Protein AF-A0A2J2H709-F1 (afdb_monomer_lite)

Sequence (154 aa):
MENFLMYLARVGGNADIDSIRAELRNCGSLAEPYLTVIDGNEPGDTLSAAVSYYQYVKYVRGELNVNEGYFRGLDLELSNPAETYSAIISNLVRALQVGDYVSASFLADLAFVVRVFMLCLSNVRDYGYCDRLRSSYKTRLLILRSRFSSSRSV

Secondary structure (DSSP, 8-state):
-HHHHHHHH-SS----HHHHHHHHHHTGGGGHHHHHHHTT----SS-HHHHHHHHHHHHHTTS----GGGTTTS-SS-SSHHHHHHHHHHHHHHHHHTT-HHHHHHHHHHHHHHHHHHHHHHSTT-HHHHHHHHHHHHHHHHHHHHGGGGGG--

Foldseek 3Di:
DLLLLCVLLDVDDDRDLVVVLVVLVVVPPLSVLVNCLSVLHHSPPDDPVSNLSSLLSCVSVVVDDADCVLQVPADLQPPPLVVNLVSLVVSLVVCVVVVVVSNNSLSVVLNVLSVVLVVVVVVPPDPPVSVVSSSSSNSSSSSSCVCVVVVPDD

Structure (mmCIF, N/CA/C/O backbone):
data_AF-A0A2J2H709-F1
#
_entry.id   AF-A0A2J2H709-F1
#
loop_
_atom_site.group_PDB
_atom_site.id
_atom_site.type_symbol
_atom_site.label_atom_id
_atom_site.label_alt_id
_atom_site.label_comp_id
_atom_site.label_asym_id
_atom_site.label_entity_id
_atom_site.label_seq_id
_atom_site.pdbx_PDB_ins_code
_atom_site.Cartn_x
_atom_site.Cartn_y
_atom_site.Cartn_z
_atom_site.occupancy
_atom_site.B_iso_or_equiv
_atom_site.auth_seq_id
_atom_site.auth_comp_id
_atom_site.auth_asym_id
_atom_site.auth_atom_id
_atom_site.pdbx_PDB_model_num
ATOM 1 N N . MET A 1 1 ? 4.089 -3.769 -11.011 1.00 86.19 1 MET A N 1
ATOM 2 C CA . MET A 1 1 ? 3.026 -3.500 -10.014 1.00 86.19 1 MET A CA 1
ATOM 3 C C . MET A 1 1 ? 3.049 -2.106 -9.418 1.00 86.19 1 MET A C 1
ATOM 5 O O . MET A 1 1 ? 2.005 -1.475 -9.429 1.00 86.19 1 MET A O 1
ATOM 9 N N . GLU A 1 2 ? 4.181 -1.572 -8.955 1.00 85.94 2 GLU A N 1
ATOM 10 C CA . GLU A 1 2 ? 4.216 -0.183 -8.451 1.00 85.94 2 GLU A CA 1
ATOM 11 C C . GLU A 1 2 ? 3.713 0.843 -9.475 1.00 85.94 2 GLU A C 1
ATOM 13 O O . GLU A 1 2 ? 2.928 1.716 -9.132 1.00 85.94 2 GLU A O 1
ATOM 18 N N . ASN A 1 3 ? 4.064 0.683 -10.757 1.00 85.31 3 ASN A N 1
ATOM 19 C CA . ASN A 1 3 ? 3.517 1.510 -11.839 1.00 85.31 3 ASN A CA 1
ATOM 20 C C . ASN A 1 3 ? 1.985 1.439 -11.945 1.00 85.31 3 ASN A C 1
ATOM 22 O O . ASN A 1 3 ? 1.359 2.440 -12.278 1.00 85.31 3 ASN A O 1
ATOM 26 N N . PHE A 1 4 ? 1.386 0.290 -11.624 1.00 88.44 4 PHE A N 1
ATOM 27 C CA . PHE A 1 4 ? -0.064 0.109 -11.620 1.00 88.44 4 PHE A CA 1
ATOM 28 C C . PHE A 1 4 ? -0.714 0.780 -10.405 1.00 88.44 4 PHE A C 1
ATOM 30 O O . PHE A 1 4 ? -1.670 1.528 -10.573 1.00 88.44 4 PHE A O 1
ATOM 37 N N . LEU A 1 5 ? -0.165 0.619 -9.195 1.00 89.44 5 LEU A N 1
ATOM 38 C CA . LEU A 1 5 ? -0.643 1.393 -8.040 1.00 89.44 5 LEU A CA 1
ATOM 39 C C . LEU A 1 5 ? -0.473 2.896 -8.263 1.00 89.44 5 LEU A C 1
ATOM 41 O O . LEU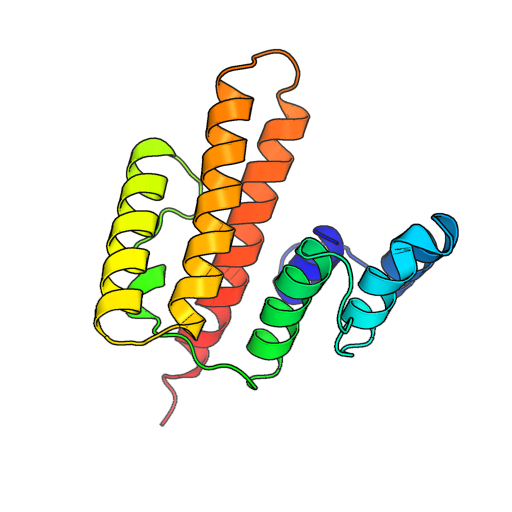 A 1 5 ? -1.352 3.677 -7.919 1.00 89.44 5 LEU A O 1
ATOM 45 N N . MET A 1 6 ? 0.634 3.307 -8.880 1.00 86.44 6 MET A N 1
ATOM 46 C CA . MET A 1 6 ? 0.829 4.687 -9.286 1.00 86.44 6 MET A CA 1
ATOM 47 C C . MET A 1 6 ? -0.256 5.110 -10.269 1.00 86.44 6 MET A C 1
ATOM 49 O O . MET A 1 6 ? -0.839 6.155 -10.046 1.00 86.44 6 MET A O 1
ATOM 53 N N . TYR A 1 7 ? -0.584 4.330 -11.302 1.00 86.50 7 TYR A N 1
ATOM 54 C CA . TYR A 1 7 ? -1.729 4.617 -12.177 1.00 86.50 7 TYR A CA 1
ATOM 55 C C . TYR A 1 7 ? -3.030 4.829 -11.380 1.00 86.50 7 TYR A C 1
ATOM 57 O O . TYR A 1 7 ? -3.715 5.819 -11.609 1.00 86.50 7 TYR A O 1
ATOM 65 N N . LEU A 1 8 ? -3.312 3.986 -10.380 1.00 85.44 8 LEU A N 1
ATOM 66 C CA . LEU A 1 8 ? -4.479 4.152 -9.502 1.00 85.44 8 LEU A CA 1
ATOM 67 C C . LEU A 1 8 ? -4.411 5.414 -8.615 1.00 85.44 8 LEU A C 1
ATOM 69 O O . LEU A 1 8 ? -5.449 5.934 -8.217 1.00 85.44 8 LEU A O 1
ATOM 73 N N . ALA A 1 9 ? -3.209 5.897 -8.285 1.00 82.31 9 ALA A N 1
ATOM 74 C CA . ALA A 1 9 ? -2.972 7.061 -7.422 1.00 82.31 9 ALA A CA 1
ATOM 75 C C . ALA A 1 9 ? -2.818 8.404 -8.175 1.00 82.31 9 ALA A C 1
ATOM 77 O O . ALA A 1 9 ? -2.988 9.468 -7.582 1.00 82.31 9 ALA A O 1
ATOM 78 N N . ARG A 1 10 ? -2.400 8.368 -9.448 1.00 69.31 10 ARG A N 1
ATOM 79 C CA . ARG A 1 10 ? -1.955 9.493 -10.300 1.00 69.31 10 ARG A CA 1
ATOM 80 C C . ARG A 1 10 ? -3.140 10.169 -10.994 1.00 69.31 10 ARG A C 1
ATOM 82 O O . ARG A 1 10 ? -4.017 9.476 -11.482 1.00 69.31 10 ARG A O 1
ATOM 89 N N . VAL A 1 11 ? -3.216 11.488 -11.221 1.00 51.59 11 VAL A N 1
ATOM 90 C CA . VAL A 1 11 ? -2.499 12.747 -10.849 1.00 51.59 11 VAL A CA 1
ATOM 91 C C . VAL A 1 11 ? -0.972 12.910 -11.031 1.00 51.59 11 VAL A C 1
ATOM 93 O O . VAL A 1 11 ? -0.450 13.968 -10.704 1.00 51.59 11 VAL A O 1
ATOM 96 N N . GLY A 1 12 ? -0.194 11.970 -11.578 1.00 48.69 12 GLY A N 1
ATOM 97 C CA . GLY A 1 12 ? 1.273 12.176 -11.584 1.00 48.69 12 GLY A CA 1
ATOM 98 C C . GLY A 1 12 ? 2.149 11.173 -12.316 1.00 48.69 12 GLY A C 1
ATOM 99 O O . GLY A 1 12 ? 3.296 10.958 -11.926 1.00 48.69 12 GLY A O 1
ATOM 100 N N . GLY A 1 13 ? 1.635 10.524 -13.353 1.00 53.88 13 GLY A N 1
ATOM 101 C CA . GLY A 1 13 ? 2.554 9.955 -14.321 1.00 53.88 13 GLY A CA 1
ATOM 102 C C . GLY A 1 13 ? 1.992 8.957 -15.298 1.00 53.88 13 GLY A C 1
ATOM 103 O O . GLY A 1 13 ? 0.848 8.524 -15.238 1.00 53.88 13 GLY A O 1
ATOM 104 N N . ASN A 1 14 ? 2.884 8.620 -16.212 1.00 53.56 14 ASN A N 1
ATOM 105 C CA . ASN A 1 14 ? 2.546 8.234 -17.573 1.00 53.56 14 ASN A CA 1
ATOM 106 C C . ASN A 1 14 ? 2.338 6.724 -17.711 1.00 53.56 14 ASN A C 1
ATOM 108 O O . ASN A 1 14 ? 2.766 6.125 -18.690 1.00 53.56 14 ASN A O 1
ATOM 112 N N . ALA A 1 15 ? 1.781 6.093 -16.680 1.00 64.31 15 ALA A N 1
ATOM 113 C CA . ALA A 1 15 ? 1.588 4.655 -16.673 1.00 64.31 15 ALA A CA 1
ATOM 114 C C . ALA A 1 15 ? 0.372 4.308 -17.538 1.00 64.31 15 ALA A C 1
ATOM 116 O O . ALA A 1 15 ? -0.761 4.457 -17.095 1.00 64.31 15 ALA A O 1
ATOM 117 N N . ASP A 1 16 ? 0.626 3.864 -18.765 1.00 79.62 16 ASP A N 1
ATOM 118 C CA . ASP A 1 16 ? -0.368 3.199 -19.600 1.00 79.62 16 ASP A CA 1
ATOM 119 C C . ASP A 1 16 ? -0.581 1.768 -19.081 1.00 79.62 16 ASP A C 1
ATOM 121 O O . ASP A 1 16 ? 0.366 0.978 -18.987 1.00 79.62 16 ASP A O 1
ATOM 125 N N . ILE A 1 17 ? -1.820 1.448 -18.705 1.00 86.00 17 ILE A N 1
ATOM 126 C CA . ILE A 1 17 ? -2.189 0.131 -18.180 1.00 86.00 17 ILE A CA 1
ATOM 127 C C . ILE A 1 17 ? -1.906 -0.981 -19.198 1.00 86.00 17 ILE A C 1
ATOM 129 O O . ILE A 1 17 ? -1.518 -2.079 -18.796 1.00 86.00 17 ILE A O 1
ATOM 133 N N . ASP A 1 18 ? -2.013 -0.693 -20.500 1.00 88.25 18 ASP A N 1
ATOM 134 C CA . ASP A 1 18 ? -1.736 -1.660 -21.563 1.00 88.25 18 ASP A CA 1
ATOM 135 C C . ASP A 1 18 ? -0.241 -1.951 -21.686 1.00 88.25 18 ASP A C 1
ATOM 137 O O . ASP A 1 18 ? 0.153 -3.114 -21.802 1.00 88.25 18 ASP A O 1
ATOM 141 N N . SER A 1 19 ? 0.602 -0.925 -21.551 1.00 88.19 19 SER A N 1
ATOM 142 C CA . SER A 1 19 ? 2.056 -1.089 -21.460 1.00 88.19 19 SER A CA 1
ATOM 143 C C . SER A 1 19 ? 2.463 -1.939 -20.248 1.00 88.19 19 SER A C 1
ATOM 145 O O . SER A 1 19 ? 3.220 -2.901 -20.388 1.00 88.19 19 SER A O 1
ATOM 147 N N . ILE A 1 20 ? 1.882 -1.684 -19.067 1.00 88.94 20 ILE A N 1
ATOM 148 C CA . ILE A 1 20 ? 2.143 -2.500 -17.865 1.00 88.94 20 ILE A CA 1
ATOM 149 C C . ILE A 1 20 ? 1.702 -3.953 -18.085 1.00 88.94 20 ILE A C 1
ATOM 151 O O . ILE A 1 20 ? 2.410 -4.889 -17.705 1.00 88.94 20 ILE A O 1
ATOM 155 N N . ARG A 1 21 ? 0.532 -4.158 -18.697 1.00 91.00 21 ARG A N 1
ATOM 156 C CA . ARG A 1 21 ? 0.017 -5.492 -19.013 1.00 91.00 21 ARG A CA 1
ATOM 157 C C . ARG A 1 21 ? 0.948 -6.227 -19.983 1.00 91.00 21 ARG A C 1
ATOM 159 O O . ARG A 1 21 ? 1.207 -7.413 -19.789 1.00 91.00 21 ARG A O 1
ATOM 166 N N . ALA A 1 22 ? 1.475 -5.538 -20.995 1.00 91.12 22 ALA A N 1
ATOM 167 C CA . ALA A 1 22 ? 2.436 -6.100 -21.941 1.00 91.12 22 ALA A CA 1
ATOM 168 C C . ALA A 1 22 ? 3.756 -6.496 -21.256 1.00 91.12 22 ALA A C 1
ATOM 170 O O . ALA A 1 22 ? 4.236 -7.609 -21.464 1.00 91.12 22 ALA A O 1
ATOM 171 N N . GLU A 1 23 ? 4.302 -5.637 -20.389 1.00 89.81 23 GLU A N 1
ATOM 172 C CA . GLU A 1 23 ? 5.502 -5.945 -19.599 1.00 89.81 23 GLU A CA 1
ATOM 173 C C . GLU A 1 23 ? 5.316 -7.201 -18.737 1.00 89.81 23 GLU A C 1
ATOM 175 O O . GLU A 1 23 ? 6.178 -8.078 -18.733 1.00 89.81 23 GLU A O 1
ATOM 180 N N . LEU A 1 24 ? 4.178 -7.330 -18.047 1.00 89.88 24 LEU A N 1
ATOM 181 C CA . LEU A 1 24 ? 3.895 -8.501 -17.212 1.00 89.88 24 LEU A CA 1
ATOM 182 C C . LEU A 1 24 ? 3.717 -9.777 -18.038 1.00 89.88 24 LEU A C 1
ATOM 184 O O . LEU A 1 24 ? 4.239 -10.820 -17.654 1.00 89.88 24 LEU A O 1
ATOM 188 N N . ARG A 1 25 ? 3.050 -9.706 -19.196 1.00 91.88 25 ARG A N 1
ATOM 189 C CA . ARG A 1 25 ? 2.929 -10.858 -20.108 1.00 91.88 25 ARG A CA 1
ATOM 190 C C . ARG A 1 25 ? 4.294 -11.357 -20.587 1.00 91.88 25 ARG A C 1
ATOM 192 O O . ARG A 1 25 ? 4.484 -12.566 -20.704 1.00 91.88 25 ARG A O 1
ATOM 199 N N . ASN A 1 26 ? 5.263 -10.460 -20.784 1.00 92.38 26 ASN A N 1
ATOM 200 C CA . ASN A 1 26 ? 6.633 -10.835 -21.152 1.00 92.38 26 ASN A CA 1
ATOM 201 C C . ASN A 1 26 ? 7.372 -11.600 -20.038 1.00 92.38 26 ASN A C 1
ATOM 203 O O . ASN A 1 26 ? 8.322 -12.324 -20.326 1.00 92.38 26 ASN A O 1
ATOM 207 N N . CYS A 1 27 ? 6.939 -11.483 -18.779 1.00 89.56 27 CYS A N 1
ATOM 208 C CA . CYS A 1 27 ? 7.471 -12.268 -17.661 1.00 89.56 27 CYS A CA 1
ATOM 209 C C . CYS A 1 27 ? 6.886 -13.695 -17.577 1.00 89.56 27 CYS A C 1
ATOM 211 O O . CYS A 1 27 ? 7.293 -14.469 -16.708 1.00 89.56 27 CYS A O 1
ATOM 213 N N . GLY A 1 28 ? 5.954 -14.059 -18.466 1.00 88.81 28 GLY A N 1
ATOM 214 C CA . GLY A 1 28 ? 5.341 -15.385 -18.518 1.00 88.81 28 GLY A CA 1
ATOM 215 C C . GLY A 1 28 ? 4.449 -15.694 -17.312 1.00 88.81 28 GLY A C 1
ATOM 216 O O . GLY A 1 28 ? 3.944 -14.801 -16.633 1.00 88.81 28 GLY A O 1
ATOM 217 N N . SER A 1 29 ? 4.268 -16.985 -17.022 1.00 88.06 29 SER A N 1
ATOM 218 C CA . SER A 1 29 ? 3.322 -17.475 -16.004 1.00 88.06 29 SER A CA 1
ATOM 219 C C . SER A 1 29 ? 3.609 -16.993 -14.577 1.00 88.06 29 SER A C 1
ATOM 221 O O . SER A 1 29 ? 2.706 -16.960 -13.746 1.00 88.06 29 SER A O 1
ATOM 223 N N . LEU A 1 30 ? 4.843 -16.574 -14.281 1.00 85.69 30 LEU A N 1
ATOM 224 C CA . LEU A 1 30 ? 5.223 -16.039 -12.969 1.00 85.69 30 LEU A CA 1
ATOM 225 C C . LEU A 1 30 ? 4.523 -14.713 -12.638 1.00 85.69 30 LEU A C 1
ATOM 227 O O . LEU A 1 30 ? 4.378 -14.371 -11.465 1.00 85.69 30 LEU A O 1
ATOM 231 N N . ALA A 1 31 ? 4.103 -13.963 -13.657 1.00 90.94 31 ALA A N 1
ATOM 232 C CA . ALA A 1 31 ? 3.417 -12.689 -13.492 1.00 90.94 31 ALA A CA 1
ATOM 233 C C . ALA A 1 31 ? 1.887 -12.808 -13.517 1.00 90.94 31 ALA A C 1
ATOM 235 O O . ALA A 1 31 ? 1.207 -11.804 -13.306 1.00 90.94 31 ALA A O 1
ATOM 236 N N . GLU A 1 32 ? 1.344 -14.011 -13.719 1.00 91.94 32 GLU A N 1
ATOM 237 C CA . GLU A 1 32 ? -0.100 -14.240 -13.827 1.00 91.94 32 GLU A CA 1
ATOM 238 C C . GLU A 1 32 ? -0.893 -13.675 -12.636 1.00 91.94 32 GLU A C 1
ATOM 240 O O . GLU A 1 32 ? -1.842 -12.929 -12.870 1.00 91.94 32 GLU A O 1
ATOM 245 N N . PRO A 1 33 ? -0.478 -13.865 -11.362 1.00 94.31 33 PRO A N 1
ATOM 246 C CA . PRO A 1 33 ? -1.201 -13.279 -10.231 1.00 94.31 33 PRO A CA 1
ATOM 247 C C . PRO A 1 33 ? -1.318 -11.753 -10.302 1.00 94.31 33 PRO A C 1
ATOM 249 O O . PRO A 1 33 ? -2.292 -11.174 -9.834 1.00 94.31 33 PRO A O 1
ATOM 252 N N . TYR A 1 34 ? -0.328 -11.081 -10.888 1.00 92.69 34 TYR A N 1
ATOM 253 C CA . TYR A 1 34 ? -0.321 -9.631 -11.038 1.00 92.69 34 TYR A CA 1
ATOM 254 C C . TYR A 1 34 ? -1.203 -9.157 -12.195 1.00 92.69 34 TYR A C 1
ATOM 256 O O . TYR A 1 34 ? -1.824 -8.102 -12.079 1.00 92.69 34 TYR A O 1
ATOM 264 N N . LEU A 1 35 ? -1.293 -9.937 -13.278 1.00 93.25 35 LEU A N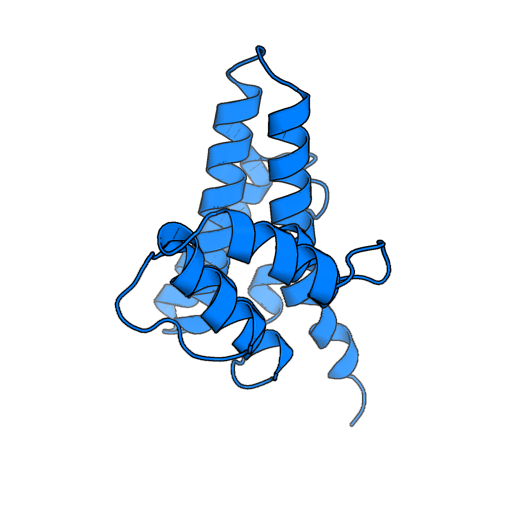 1
ATOM 265 C CA . LEU A 1 35 ? -2.249 -9.698 -14.361 1.00 93.25 35 LEU A CA 1
ATOM 266 C C . LEU A 1 35 ? -3.687 -9.811 -13.843 1.00 93.25 35 LEU A C 1
ATOM 268 O O . LEU A 1 35 ? -4.474 -8.889 -14.053 1.00 93.25 35 LEU A O 1
ATOM 272 N N . THR A 1 36 ? -3.985 -10.850 -13.057 1.00 93.56 36 THR A N 1
ATOM 273 C CA . THR A 1 36 ? -5.287 -11.028 -12.394 1.00 93.56 36 THR A CA 1
ATOM 274 C C . THR A 1 36 ? -5.682 -9.799 -11.570 1.00 93.56 36 THR A C 1
ATOM 276 O O . THR A 1 36 ? -6.812 -9.322 -11.674 1.00 93.56 36 THR A O 1
ATOM 279 N N . VAL A 1 37 ? -4.736 -9.227 -10.815 1.00 93.94 37 VAL A N 1
ATOM 280 C CA . VAL A 1 37 ? -4.959 -7.999 -10.031 1.00 93.94 37 VAL A CA 1
ATOM 281 C C . VAL A 1 37 ? -5.233 -6.781 -10.912 1.00 93.94 37 VAL A C 1
ATOM 283 O O . VAL A 1 37 ? -6.120 -5.993 -10.583 1.00 93.94 37 VAL A O 1
ATOM 286 N N . ILE A 1 38 ? -4.492 -6.604 -12.012 1.00 91.94 38 ILE A N 1
ATOM 287 C CA . ILE A 1 38 ? -4.703 -5.485 -12.951 1.00 91.94 38 ILE A CA 1
ATOM 288 C C . ILE A 1 38 ? -6.102 -5.533 -13.554 1.00 91.94 38 ILE A C 1
ATOM 290 O O . ILE A 1 38 ? -6.759 -4.500 -13.666 1.00 91.94 38 ILE A O 1
ATOM 294 N N . ASP A 1 39 ? -6.571 -6.731 -13.885 1.00 90.81 39 ASP A N 1
ATOM 295 C CA . ASP A 1 39 ? -7.908 -6.943 -14.433 1.00 90.81 39 ASP A CA 1
ATOM 296 C C . ASP A 1 39 ? -9.007 -6.881 -13.348 1.00 90.81 39 ASP A C 1
ATOM 298 O O . ASP A 1 39 ? -10.187 -7.079 -13.631 1.00 90.81 39 ASP A O 1
ATOM 302 N N . GLY A 1 40 ? -8.639 -6.555 -12.102 1.00 89.12 40 GLY A N 1
ATOM 303 C CA . GLY A 1 40 ? -9.564 -6.326 -10.997 1.00 89.12 40 GLY A CA 1
ATOM 304 C C . GLY A 1 40 ? -10.119 -7.601 -10.368 1.00 89.12 40 GLY A C 1
ATOM 305 O O . GLY A 1 40 ? -11.130 -7.528 -9.668 1.00 89.12 40 GLY A O 1
ATOM 306 N N . ASN A 1 41 ? -9.477 -8.742 -10.605 1.00 93.44 41 ASN A N 1
ATOM 307 C CA . ASN A 1 41 ? -9.896 -10.041 -10.099 1.00 93.44 41 ASN A CA 1
ATOM 308 C C . ASN A 1 41 ? -9.061 -10.459 -8.885 1.00 93.44 41 ASN A C 1
ATOM 310 O O . ASN A 1 41 ? -7.901 -10.066 -8.729 1.00 93.44 41 ASN A O 1
ATOM 314 N N . GLU A 1 42 ? -9.659 -11.278 -8.021 1.00 89.56 42 GLU A N 1
ATOM 315 C CA . GLU A 1 42 ? -8.965 -11.831 -6.864 1.00 89.56 42 GLU A CA 1
ATOM 316 C C . GLU A 1 42 ? -7.886 -12.812 -7.325 1.00 89.56 42 GLU A C 1
ATOM 318 O O . GLU A 1 42 ? -8.191 -13.754 -8.058 1.00 89.56 42 GLU A O 1
ATOM 323 N N . PRO A 1 43 ? -6.624 -12.632 -6.898 1.00 91.06 43 PRO A N 1
ATOM 324 C CA . PRO A 1 43 ? -5.546 -13.500 -7.338 1.00 91.06 43 PRO A CA 1
ATOM 325 C C . PRO A 1 43 ? -5.574 -14.874 -6.646 1.00 91.06 43 PRO A C 1
ATOM 327 O O . PRO A 1 43 ? -4.672 -15.663 -6.891 1.00 91.06 43 PRO A O 1
ATOM 330 N N . GLY A 1 44 ? -6.565 -15.172 -5.794 1.00 88.06 44 GLY A N 1
ATOM 331 C CA . GLY A 1 44 ? -6.709 -16.442 -5.073 1.00 88.06 44 GLY A CA 1
ATOM 332 C C . GLY A 1 44 ? -5.549 -16.743 -4.117 1.00 88.06 44 GLY A C 1
ATOM 333 O O . GLY A 1 44 ? -4.867 -15.832 -3.641 1.00 88.06 44 GLY A O 1
ATOM 334 N N . ASP A 1 45 ? -5.294 -18.032 -3.879 1.00 82.25 45 ASP A N 1
ATOM 335 C CA . ASP A 1 45 ? -4.191 -18.534 -3.045 1.00 82.25 45 ASP A CA 1
ATOM 336 C C . ASP A 1 45 ? -2.838 -18.455 -3.782 1.00 82.25 45 ASP A C 1
ATOM 338 O O . ASP A 1 45 ? -2.198 -19.464 -4.084 1.00 82.25 45 ASP A O 1
ATOM 342 N N . THR A 1 46 ? -2.407 -17.243 -4.135 1.00 86.50 46 THR A N 1
ATOM 343 C CA . THR A 1 46 ? -1.161 -16.999 -4.882 1.00 86.50 46 THR A CA 1
ATOM 344 C C . THR A 1 46 ? -0.162 -16.164 -4.072 1.00 86.50 46 THR A C 1
ATOM 346 O O . THR A 1 46 ? -0.083 -16.265 -2.848 1.00 86.50 46 THR A O 1
ATOM 349 N N . LEU A 1 47 ? 0.682 -15.369 -4.741 1.00 81.94 47 LEU A N 1
ATOM 350 C CA . LEU A 1 47 ? 1.732 -14.583 -4.103 1.00 81.94 47 LEU A CA 1
ATOM 351 C C . LEU A 1 47 ? 1.130 -13.560 -3.132 1.00 81.94 47 LEU A C 1
ATOM 353 O O . LEU A 1 47 ? 0.325 -12.716 -3.525 1.00 81.94 47 LEU A O 1
ATOM 357 N N . SER A 1 48 ? 1.609 -13.552 -1.886 1.00 83.62 48 SER A N 1
ATOM 358 C CA . SER A 1 48 ? 1.171 -12.606 -0.846 1.00 83.62 48 SER A CA 1
ATOM 359 C C . SER A 1 48 ? 1.297 -11.138 -1.271 1.00 83.62 48 SER A C 1
ATOM 361 O O . SER A 1 48 ? 0.452 -10.312 -0.931 1.00 83.62 48 SER A O 1
ATOM 363 N N . ALA A 1 49 ? 2.309 -10.809 -2.079 1.00 84.62 49 ALA A N 1
ATOM 364 C CA . ALA A 1 49 ? 2.460 -9.481 -2.664 1.00 84.62 49 ALA A CA 1
ATOM 365 C C . ALA A 1 49 ? 1.318 -9.133 -3.639 1.00 84.62 49 ALA A C 1
ATOM 367 O O . ALA A 1 49 ? 0.821 -8.012 -3.605 1.00 84.62 49 ALA A O 1
ATOM 368 N N . ALA A 1 50 ? 0.867 -10.077 -4.476 1.00 88.75 50 ALA A N 1
ATOM 369 C CA . ALA A 1 50 ? -0.281 -9.877 -5.366 1.00 88.75 50 ALA A CA 1
ATOM 370 C C . ALA A 1 50 ? -1.566 -9.647 -4.561 1.00 88.75 50 ALA A C 1
ATOM 372 O O . ALA A 1 50 ? -2.321 -8.726 -4.865 1.00 88.75 50 ALA A O 1
ATOM 373 N N . VAL A 1 51 ? -1.757 -10.402 -3.476 1.00 90.50 51 VAL A N 1
ATOM 374 C CA . VAL A 1 51 ? -2.872 -10.193 -2.542 1.00 90.50 51 VAL A CA 1
ATOM 375 C C . VAL A 1 51 ? -2.825 -8.791 -1.927 1.00 90.50 51 VAL A C 1
ATOM 377 O O . VAL A 1 51 ? -3.853 -8.119 -1.901 1.00 90.50 51 VAL A O 1
ATOM 380 N N . SER A 1 52 ? -1.651 -8.307 -1.496 1.00 90.62 52 SER A N 1
ATOM 381 C CA . SER A 1 52 ? -1.497 -6.927 -1.001 1.00 90.62 52 SER A CA 1
ATOM 382 C C . SER A 1 52 ? -1.935 -5.898 -2.053 1.00 90.62 52 SER A C 1
ATOM 384 O O . SER A 1 52 ? -2.795 -5.061 -1.774 1.00 90.62 52 SER A O 1
ATOM 386 N N . TYR A 1 53 ? -1.449 -6.007 -3.298 1.00 92.94 53 TYR A N 1
ATOM 387 C CA . TYR A 1 53 ? -1.877 -5.121 -4.391 1.00 92.94 53 TYR A CA 1
ATOM 388 C C . TYR A 1 53 ? -3.390 -5.182 -4.641 1.00 92.94 53 TYR A C 1
ATOM 390 O O . TYR A 1 53 ? -4.015 -4.142 -4.853 1.00 92.94 53 TYR A O 1
ATOM 398 N N . TYR A 1 54 ? -3.989 -6.372 -4.572 1.00 94.62 54 TYR A N 1
ATOM 399 C CA . TYR A 1 54 ? -5.429 -6.545 -4.734 1.00 94.62 54 TYR A CA 1
ATOM 400 C C . TYR A 1 54 ? -6.238 -5.792 -3.670 1.00 94.62 54 TYR A C 1
ATOM 402 O O . TYR A 1 54 ? -7.262 -5.195 -3.998 1.00 94.62 54 TYR A O 1
ATOM 410 N N . GLN A 1 55 ? -5.765 -5.724 -2.418 1.00 94.00 55 GLN A N 1
ATOM 411 C CA . GLN A 1 55 ? -6.441 -4.937 -1.376 1.00 94.00 55 GLN A CA 1
ATOM 412 C C . GLN A 1 55 ? -6.528 -3.451 -1.751 1.00 94.00 55 GLN A C 1
ATOM 414 O O . GLN A 1 55 ? -7.575 -2.830 -1.565 1.00 94.00 55 GLN A O 1
ATOM 419 N N . TYR A 1 56 ? -5.476 -2.880 -2.347 1.00 94.06 56 TYR A N 1
ATOM 420 C CA . TYR A 1 56 ? -5.516 -1.501 -2.847 1.00 94.06 56 TYR A CA 1
ATOM 421 C C . TYR A 1 56 ? -6.527 -1.329 -3.992 1.00 94.06 56 TYR A C 1
ATOM 423 O O . TYR A 1 56 ? -7.237 -0.324 -4.020 1.00 94.06 56 TYR A O 1
ATOM 431 N N . VAL A 1 57 ? -6.663 -2.314 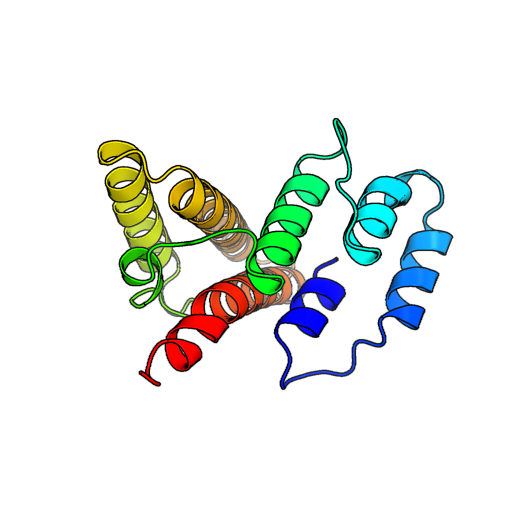-4.888 1.00 93.44 57 VAL A N 1
ATOM 432 C CA . VAL A 1 57 ? -7.698 -2.302 -5.941 1.00 93.44 57 VAL A CA 1
ATOM 433 C C . VAL A 1 57 ? -9.102 -2.311 -5.333 1.00 93.44 57 VAL A C 1
ATOM 435 O O . VAL A 1 57 ? -9.930 -1.470 -5.689 1.00 93.44 57 VAL A O 1
ATOM 438 N N . LYS A 1 58 ? -9.365 -3.207 -4.372 1.00 93.69 58 LYS A N 1
ATOM 439 C CA . LYS A 1 58 ? -10.651 -3.270 -3.658 1.00 93.69 58 LYS A CA 1
ATOM 440 C C . LYS A 1 58 ? -10.972 -1.965 -2.930 1.00 93.69 58 LYS A C 1
ATOM 442 O O . LYS A 1 58 ? -12.111 -1.501 -2.955 1.00 93.69 58 LYS A O 1
ATOM 447 N N . TYR A 1 59 ? -9.969 -1.346 -2.310 1.00 92.94 59 TYR A N 1
ATOM 448 C CA . TYR A 1 59 ? -10.125 -0.054 -1.650 1.00 92.94 59 TYR A CA 1
ATOM 449 C C . TYR A 1 59 ? -10.508 1.066 -2.630 1.00 92.94 59 TYR A C 1
ATOM 451 O O . TYR A 1 59 ? -11.465 1.801 -2.375 1.00 92.94 59 TYR A O 1
ATOM 459 N N . VAL A 1 60 ? -9.821 1.168 -3.774 1.00 90.31 60 VAL A N 1
ATOM 460 C CA . VAL A 1 60 ? -10.123 2.165 -4.821 1.00 90.31 60 VAL A CA 1
ATOM 461 C C . VAL A 1 60 ? -11.531 1.970 -5.396 1.00 90.31 60 VAL A C 1
ATOM 463 O O . VAL A 1 60 ? -12.240 2.947 -5.621 1.00 90.31 60 VAL A O 1
ATOM 466 N N . ARG A 1 61 ? -11.975 0.717 -5.553 1.00 89.88 61 ARG A N 1
ATOM 467 C CA . ARG A 1 61 ? -13.341 0.358 -5.981 1.00 89.88 61 ARG A CA 1
ATOM 468 C C . ARG A 1 61 ? -14.415 0.597 -4.914 1.00 89.88 61 ARG A C 1
ATOM 470 O O . ARG A 1 61 ? -15.601 0.513 -5.210 1.00 89.88 61 ARG A O 1
ATOM 477 N N . GLY A 1 62 ? -14.017 0.905 -3.681 1.00 89.75 62 GLY A N 1
ATOM 478 C CA . GLY A 1 62 ? -14.918 1.156 -2.560 1.00 89.75 62 GLY A CA 1
ATOM 479 C C . GLY A 1 62 ? -15.536 -0.076 -1.919 1.00 89.75 62 GLY A C 1
ATOM 480 O O . GLY A 1 62 ? -16.531 0.041 -1.214 1.00 89.75 62 GLY A O 1
ATOM 481 N N . GLU A 1 63 ? -14.912 -1.232 -2.108 1.00 92.94 63 GLU A N 1
ATOM 482 C CA . GLU A 1 63 ? -15.308 -2.498 -1.484 1.00 92.94 63 GLU A CA 1
ATOM 483 C C . GLU A 1 63 ? -14.730 -2.665 -0.073 1.00 92.94 63 GLU A C 1
ATOM 485 O O . GLU A 1 63 ? -15.117 -3.574 0.658 1.00 92.94 63 GLU A O 1
ATOM 490 N N . LEU A 1 64 ? -13.781 -1.805 0.306 1.00 92.81 64 LEU A N 1
ATOM 491 C CA . LEU A 1 64 ? -13.162 -1.776 1.626 1.00 92.81 64 LEU A CA 1
ATOM 492 C C . LEU A 1 64 ? -13.309 -0.388 2.241 1.00 92.81 64 LEU A C 1
ATOM 494 O O . LEU A 1 64 ? -13.096 0.627 1.575 1.00 92.81 64 LEU A O 1
ATOM 498 N N . ASN A 1 65 ? -13.602 -0.370 3.538 1.00 90.56 65 ASN A N 1
ATOM 499 C CA . ASN A 1 65 ? -13.597 0.833 4.356 1.00 90.56 65 ASN A CA 1
ATOM 500 C C . ASN A 1 65 ? -12.368 0.809 5.262 1.00 90.56 65 ASN A C 1
ATOM 502 O O . ASN A 1 65 ? -12.071 -0.214 5.874 1.00 90.56 65 ASN A O 1
ATOM 506 N N . VAL A 1 66 ? -11.671 1.938 5.349 1.00 92.62 66 VAL A N 1
ATOM 507 C CA . VAL A 1 66 ? -10.531 2.126 6.253 1.00 92.62 66 VAL A CA 1
ATOM 508 C C . VAL A 1 66 ? -10.807 3.323 7.147 1.00 92.62 66 VAL A C 1
ATOM 510 O O . VAL A 1 66 ? -11.424 4.300 6.718 1.00 92.62 66 VAL A O 1
ATOM 513 N N . ASN A 1 67 ? -10.328 3.276 8.383 1.00 94.12 67 ASN A N 1
ATOM 514 C CA . ASN A 1 67 ? -10.419 4.407 9.288 1.00 94.12 67 ASN A CA 1
ATOM 515 C C . ASN A 1 67 ? -9.311 5.416 8.968 1.00 94.12 67 ASN A C 1
ATOM 517 O O . ASN A 1 67 ? -8.124 5.196 9.225 1.00 94.12 67 ASN A O 1
ATOM 521 N N . GLU A 1 68 ? -9.718 6.563 8.430 1.00 91.25 68 GLU A N 1
ATOM 522 C CA . GLU A 1 68 ? -8.813 7.623 7.986 1.00 91.25 68 GLU A CA 1
ATOM 523 C C . GLU A 1 68 ? -7.883 8.141 9.090 1.00 91.25 68 GLU A C 1
ATOM 525 O O . GLU A 1 68 ? -6.761 8.587 8.818 1.00 91.25 68 GLU A O 1
ATOM 530 N N . GLY A 1 69 ? -8.340 8.080 10.346 1.00 94.12 69 GLY A N 1
ATOM 531 C CA . GLY A 1 69 ? -7.611 8.572 11.511 1.00 94.12 69 GLY A CA 1
ATOM 532 C C . GLY A 1 69 ? -6.251 7.900 11.694 1.00 94.12 69 GLY A C 1
ATOM 533 O O . GLY A 1 69 ? -5.326 8.536 12.198 1.00 94.12 69 GLY A O 1
ATOM 534 N N . TYR A 1 70 ? -6.090 6.659 11.227 1.00 96.50 70 TYR A N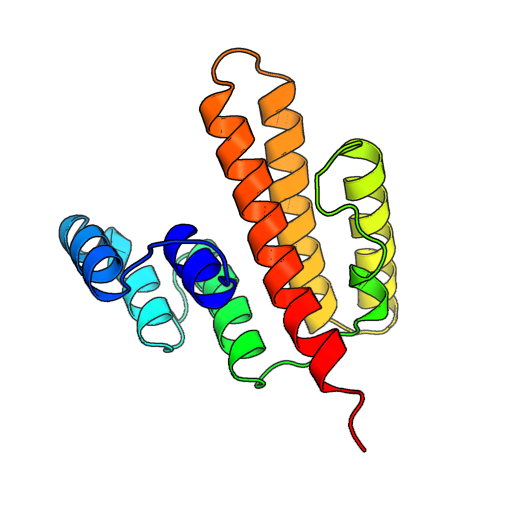 1
ATOM 535 C CA . TYR A 1 70 ? -4.820 5.936 11.299 1.00 96.50 70 TYR A CA 1
ATOM 536 C C . TYR A 1 70 ? -3.792 6.378 10.253 1.00 96.50 70 TYR A C 1
ATOM 538 O O . TYR A 1 70 ? -2.593 6.178 10.442 1.00 96.50 70 TYR A O 1
ATOM 546 N N . PHE A 1 71 ? -4.230 6.993 9.155 1.00 96.00 71 PHE A N 1
ATOM 547 C CA . PHE A 1 71 ? -3.353 7.312 8.026 1.00 96.00 71 PHE A CA 1
ATOM 548 C C . PHE A 1 71 ? -3.107 8.809 7.875 1.00 96.00 71 PHE A C 1
ATOM 550 O O . PHE A 1 71 ? -2.088 9.193 7.307 1.00 96.00 71 PHE A O 1
ATOM 557 N N . ARG A 1 72 ? -4.008 9.671 8.368 1.00 91.19 72 ARG A N 1
ATOM 558 C CA . ARG A 1 72 ? -3.977 11.129 8.146 1.00 91.19 72 ARG A CA 1
ATOM 559 C C . ARG A 1 72 ? -2.691 11.814 8.626 1.00 91.19 72 ARG A C 1
ATOM 561 O O . ARG A 1 72 ? -2.243 12.749 7.976 1.00 91.19 72 ARG A O 1
ATOM 568 N N . GLY A 1 73 ? -2.097 11.345 9.723 1.00 90.38 73 GLY A N 1
ATOM 569 C CA . GLY A 1 73 ? -0.906 11.955 10.335 1.00 90.38 73 GLY A CA 1
ATOM 570 C C . GLY A 1 73 ? 0.447 11.403 9.872 1.00 90.38 73 GLY A C 1
ATOM 571 O O . GLY A 1 73 ? 1.473 11.896 10.319 1.00 90.38 73 GLY A O 1
ATOM 572 N N . LEU A 1 74 ? 0.474 10.377 9.016 1.00 96.50 74 LEU A N 1
ATOM 573 C CA . LEU A 1 74 ? 1.730 9.758 8.573 1.00 96.50 74 LEU A CA 1
ATOM 574 C C . LEU A 1 74 ? 2.539 10.695 7.652 1.00 96.50 74 LEU A C 1
ATOM 576 O O . LEU A 1 74 ? 1.972 11.377 6.798 1.00 96.50 74 LEU A O 1
ATOM 580 N N . ASP A 1 75 ? 3.860 10.741 7.789 1.00 95.12 75 ASP A N 1
ATOM 581 C CA . ASP A 1 75 ? 4.684 11.554 6.887 1.00 95.12 75 ASP A CA 1
ATOM 582 C C . ASP A 1 75 ? 4.663 10.947 5.480 1.00 95.12 75 ASP A C 1
ATOM 584 O O . ASP A 1 75 ? 4.923 9.758 5.317 1.00 95.12 75 ASP A O 1
ATOM 588 N N . LEU A 1 76 ? 4.338 11.751 4.468 1.00 92.44 76 LEU A N 1
ATOM 589 C CA . LEU A 1 76 ? 4.271 11.314 3.076 1.00 92.44 76 LEU A CA 1
ATOM 590 C C . LEU A 1 76 ? 5.658 11.161 2.440 1.00 92.44 76 LEU A C 1
ATOM 592 O O . LEU A 1 76 ? 5.844 10.296 1.585 1.00 92.44 76 LEU A O 1
ATOM 596 N N . GLU A 1 77 ? 6.616 11.992 2.850 1.00 92.19 77 GLU A N 1
ATOM 597 C CA . GLU A 1 77 ? 7.934 12.079 2.210 1.00 92.19 77 GLU A CA 1
ATOM 598 C C . GLU A 1 77 ? 8.984 11.178 2.876 1.00 92.19 77 GLU A C 1
ATOM 600 O O . GLU A 1 77 ? 10.086 11.018 2.347 1.00 92.19 77 GLU A O 1
ATOM 605 N N . LEU A 1 78 ? 8.639 10.545 4.005 1.00 92.50 78 LEU A N 1
ATOM 606 C CA . LEU A 1 78 ? 9.569 9.769 4.832 1.00 92.50 78 LEU A CA 1
ATOM 607 C C . LEU A 1 78 ? 10.816 10.584 5.219 1.00 92.50 78 LEU A C 1
ATOM 609 O O . LEU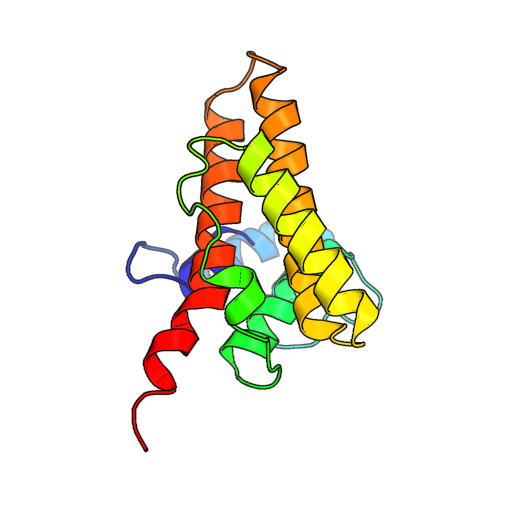 A 1 78 ? 11.942 10.089 5.145 1.00 92.50 78 LEU A O 1
ATOM 613 N N . SER A 1 79 ? 10.609 11.830 5.642 1.00 91.50 79 SER A N 1
ATOM 614 C CA . SER A 1 79 ? 11.640 12.743 6.148 1.00 91.50 79 SER A CA 1
ATOM 615 C C . SER A 1 79 ? 12.313 12.165 7.393 1.00 91.50 79 SER A C 1
ATOM 617 O O . SER A 1 79 ? 13.533 12.228 7.524 1.00 91.50 79 SER A O 1
ATOM 619 N N . ASN A 1 80 ? 11.522 11.534 8.273 1.00 94.56 80 ASN A N 1
ATOM 620 C CA . ASN A 1 80 ? 12.009 10.712 9.380 1.00 94.56 80 ASN A CA 1
ATOM 621 C C . ASN A 1 80 ? 11.380 9.301 9.331 1.00 94.56 80 ASN A C 1
ATOM 623 O O . ASN A 1 80 ? 10.281 9.077 9.855 1.00 94.56 80 ASN A O 1
ATOM 627 N N . PRO A 1 81 ? 12.056 8.321 8.700 1.00 94.38 81 PRO A N 1
ATOM 628 C CA . PRO A 1 81 ? 11.512 6.973 8.523 1.00 94.38 81 PRO A CA 1
ATOM 629 C C . PRO A 1 81 ? 11.294 6.216 9.835 1.00 94.38 81 PRO A C 1
ATOM 631 O O . PRO A 1 81 ? 10.355 5.430 9.933 1.00 94.38 81 PRO A O 1
ATOM 634 N N . ALA A 1 82 ? 12.132 6.456 10.849 1.00 95.50 82 ALA A N 1
ATOM 635 C CA . ALA A 1 82 ? 12.034 5.777 12.140 1.00 95.50 82 ALA A CA 1
ATOM 636 C C . ALA A 1 82 ? 10.803 6.243 12.937 1.00 95.50 82 ALA A C 1
ATOM 638 O O . ALA A 1 82 ? 10.064 5.421 13.487 1.00 95.50 82 ALA A O 1
ATOM 639 N N . GLU A 1 83 ? 10.544 7.553 12.953 1.00 97.38 83 GLU A N 1
ATOM 640 C CA . GLU A 1 83 ? 9.326 8.119 13.547 1.00 97.38 83 GLU A CA 1
ATOM 641 C C . GLU A 1 83 ? 8.079 7.679 12.782 1.00 97.38 83 GLU A C 1
ATOM 643 O O . GLU A 1 83 ? 7.103 7.241 13.391 1.00 97.38 83 GLU A O 1
ATOM 648 N N . THR A 1 84 ? 8.134 7.706 11.447 1.00 98.00 84 THR A N 1
ATOM 649 C CA . THR A 1 84 ? 7.018 7.257 10.605 1.00 98.00 84 THR A CA 1
ATOM 650 C C . THR A 1 84 ? 6.688 5.788 10.853 1.00 98.00 84 THR A C 1
ATOM 652 O O . THR A 1 84 ? 5.525 5.446 11.056 1.00 98.00 84 THR A O 1
ATOM 655 N N . TYR A 1 85 ? 7.700 4.918 10.913 1.00 98.06 85 TYR A N 1
ATOM 656 C CA . TYR A 1 85 ? 7.519 3.507 11.253 1.00 98.06 85 TYR A CA 1
ATOM 657 C C . TYR A 1 85 ? 6.857 3.342 12.626 1.00 98.06 85 TYR A C 1
ATOM 659 O O . TYR A 1 85 ? 5.872 2.621 12.760 1.00 98.06 85 TYR A O 1
ATOM 667 N N . SER A 1 86 ? 7.344 4.061 13.640 1.00 98.19 86 SER A N 1
ATOM 668 C CA . SER A 1 86 ? 6.798 4.004 15.003 1.00 98.19 86 SER A CA 1
ATOM 669 C C . SER A 1 86 ? 5.336 4.465 15.068 1.00 98.19 86 SER A C 1
ATOM 671 O O . SER A 1 86 ? 4.520 3.849 15.760 1.00 98.19 86 SER A O 1
ATOM 673 N N . ALA A 1 87 ? 4.974 5.502 14.307 1.00 98.31 87 ALA A N 1
ATOM 674 C CA . ALA A 1 87 ? 3.597 5.969 14.175 1.00 98.31 87 ALA A CA 1
ATOM 675 C C . ALA A 1 87 ? 2.697 4.927 13.488 1.00 98.31 87 ALA A C 1
ATOM 677 O O . ALA A 1 87 ? 1.594 4.660 13.970 1.00 98.31 87 ALA A O 1
ATOM 678 N N . ILE A 1 88 ? 3.178 4.287 12.413 1.00 98.56 88 ILE A N 1
ATOM 679 C CA . ILE A 1 88 ? 2.450 3.209 11.724 1.00 98.56 88 ILE A CA 1
ATOM 680 C C . ILE A 1 88 ? 2.195 2.041 12.679 1.00 98.56 88 ILE A C 1
ATOM 682 O O . ILE A 1 88 ? 1.058 1.590 12.781 1.00 98.56 88 ILE A O 1
ATOM 686 N N . ILE A 1 89 ? 3.212 1.583 13.415 1.00 98.56 89 ILE A N 1
ATOM 687 C CA . ILE A 1 89 ? 3.067 0.482 14.379 1.00 98.56 89 ILE A CA 1
ATOM 688 C C . ILE A 1 89 ? 2.093 0.853 15.501 1.00 98.56 89 ILE A C 1
ATOM 690 O O . ILE A 1 89 ? 1.238 0.048 15.865 1.00 98.56 89 ILE A O 1
ATOM 694 N N . SER A 1 90 ? 2.160 2.083 16.012 1.00 98.50 90 SER A N 1
ATOM 695 C CA . SER A 1 90 ? 1.224 2.559 17.038 1.00 98.50 90 SER A CA 1
ATOM 696 C C . SER A 1 90 ? -0.223 2.539 16.536 1.00 98.50 90 SER A C 1
ATOM 698 O O . SER A 1 90 ? -1.123 2.070 17.233 1.00 98.50 90 SER A O 1
ATOM 700 N N . ASN A 1 91 ? -0.459 2.995 15.304 1.00 98.56 91 ASN A N 1
ATOM 701 C CA . ASN A 1 91 ? -1.784 2.948 14.689 1.00 98.56 91 ASN A CA 1
ATOM 702 C C . ASN A 1 91 ? -2.225 1.517 14.356 1.00 98.56 91 ASN A C 1
ATOM 704 O O . ASN A 1 91 ? -3.399 1.203 14.533 1.00 98.56 91 ASN A O 1
ATOM 708 N N . LEU A 1 92 ? -1.302 0.640 13.950 1.00 98.62 92 LEU A N 1
ATOM 709 C CA . LEU A 1 92 ? -1.567 -0.779 13.703 1.00 98.62 92 LEU A CA 1
ATOM 710 C C . LEU A 1 92 ? -2.066 -1.466 14.977 1.00 98.62 92 LEU A C 1
ATOM 712 O O . LEU A 1 92 ? -3.104 -2.118 14.954 1.00 98.62 92 LEU A O 1
ATOM 716 N N . VAL A 1 93 ? -1.371 -1.271 16.102 1.00 98.50 93 VAL A N 1
ATOM 717 C CA . VAL A 1 93 ? -1.783 -1.820 17.403 1.00 98.50 93 VAL A CA 1
ATOM 718 C C . VAL A 1 93 ? -3.166 -1.302 17.797 1.00 98.50 93 VAL A C 1
ATOM 720 O O . VAL A 1 93 ? -4.020 -2.093 18.191 1.00 98.50 93 VAL A O 1
ATOM 723 N N . ARG A 1 94 ? -3.424 0.002 17.634 1.00 98.31 94 ARG A N 1
ATOM 724 C CA . ARG A 1 94 ? -4.743 0.591 17.914 1.00 98.31 94 ARG A CA 1
ATOM 725 C C . ARG A 1 94 ? -5.851 -0.001 17.043 1.00 98.31 94 ARG A C 1
ATOM 727 O O . ARG A 1 94 ? -6.938 -0.233 17.559 1.00 98.31 94 ARG A O 1
ATOM 734 N N . ALA A 1 95 ? -5.597 -0.230 15.755 1.00 98.31 95 ALA A N 1
ATOM 735 C CA . ALA A 1 95 ? -6.555 -0.854 14.842 1.00 98.31 95 ALA A CA 1
ATOM 736 C C . ALA A 1 95 ? -6.855 -2.304 15.258 1.00 98.31 95 ALA A C 1
ATOM 738 O O . ALA A 1 95 ? -8.016 -2.686 15.386 1.00 98.31 95 ALA A O 1
ATOM 739 N N . LEU A 1 96 ? -5.815 -3.083 15.574 1.00 98.19 96 LEU A N 1
ATOM 740 C CA . LEU A 1 96 ? -5.954 -4.466 16.039 1.00 98.19 96 LEU A CA 1
ATOM 741 C C . LEU A 1 96 ? -6.736 -4.570 17.357 1.00 98.19 96 LEU A C 1
ATOM 743 O O . LEU A 1 96 ? -7.575 -5.456 17.494 1.00 98.19 96 LEU A O 1
ATOM 747 N N . GLN A 1 97 ? -6.504 -3.659 18.307 1.00 98.25 97 GLN A N 1
ATOM 748 C CA . GLN A 1 97 ? -7.201 -3.636 19.601 1.00 98.25 97 GLN A CA 1
ATOM 749 C C . GLN A 1 97 ? -8.717 -3.447 19.475 1.00 98.25 97 GLN A C 1
ATOM 751 O O . GLN A 1 97 ? -9.460 -3.950 20.313 1.00 98.25 97 GLN A O 1
ATOM 756 N N . VAL A 1 98 ? -9.173 -2.732 18.444 1.00 97.88 98 VAL A N 1
ATOM 757 C CA . VAL A 1 98 ? -10.604 -2.486 18.195 1.00 97.88 98 VAL A CA 1
ATOM 758 C C . VAL A 1 98 ? -11.187 -3.393 17.107 1.00 97.88 98 VAL A C 1
ATOM 760 O O . VAL A 1 98 ? -12.333 -3.206 16.712 1.00 97.88 98 VAL A O 1
ATOM 763 N N . GLY A 1 99 ? -10.416 -4.369 16.615 1.00 97.50 99 GLY A N 1
ATOM 764 C CA . GLY A 1 99 ? -10.854 -5.303 15.575 1.00 97.50 99 GLY A CA 1
ATOM 765 C C . GLY A 1 99 ? -10.946 -4.706 14.165 1.00 97.50 99 GLY A C 1
ATOM 766 O O . GLY A 1 99 ? -11.569 -5.308 13.293 1.00 97.50 99 GLY A O 1
ATOM 767 N N . ASP A 1 100 ? -10.330 -3.549 13.903 1.00 97.69 100 ASP A N 1
ATOM 768 C CA . ASP A 1 100 ? -10.255 -2.963 12.559 1.00 97.69 100 ASP A CA 1
ATOM 769 C C . ASP A 1 100 ? -9.138 -3.635 11.740 1.00 97.69 100 ASP A C 1
ATOM 771 O O . ASP A 1 100 ? -8.053 -3.088 11.515 1.00 97.69 100 ASP A O 1
ATOM 775 N N . TYR A 1 101 ? -9.401 -4.873 11.317 1.00 96.31 101 TYR A N 1
ATOM 776 C CA . TYR A 1 101 ? -8.435 -5.697 10.589 1.00 96.31 101 TYR A CA 1
ATOM 777 C C . TYR A 1 101 ? -8.139 -5.184 9.176 1.00 96.31 101 TYR A C 1
ATOM 779 O O . TYR A 1 101 ? -7.044 -5.415 8.667 1.00 96.31 101 TYR A O 1
ATOM 787 N N . VAL A 1 102 ? -9.079 -4.460 8.559 1.00 95.62 102 VAL A N 1
ATOM 788 C CA . VAL A 1 102 ? -8.896 -3.881 7.221 1.00 95.62 102 VAL A CA 1
ATOM 789 C C . VAL A 1 102 ? -7.896 -2.730 7.284 1.00 95.62 102 VAL A C 1
ATOM 791 O O . VAL A 1 102 ? -6.920 -2.716 6.536 1.00 95.62 102 VAL A O 1
ATOM 794 N N . SER A 1 103 ? -8.063 -1.783 8.214 1.00 97.00 103 SER A N 1
ATOM 795 C CA . SER A 1 103 ? -7.056 -0.732 8.402 1.00 97.00 103 SER A CA 1
ATOM 796 C C . SER A 1 103 ? -5.718 -1.321 8.855 1.00 97.00 103 SER A C 1
ATOM 798 O O . SER A 1 103 ? -4.664 -0.889 8.382 1.00 97.00 103 SER A O 1
ATOM 800 N N . ALA A 1 104 ? -5.744 -2.336 9.727 1.00 97.81 104 ALA A N 1
ATOM 801 C CA . ALA A 1 104 ? -4.542 -3.022 10.187 1.00 97.81 104 ALA A CA 1
ATOM 802 C C . ALA A 1 104 ? -3.746 -3.666 9.037 1.00 97.81 104 ALA A C 1
ATOM 804 O O . ALA A 1 104 ? -2.523 -3.537 9.012 1.00 97.81 104 ALA A O 1
ATOM 805 N N . SER A 1 105 ? -4.395 -4.299 8.052 1.00 96.25 105 SER A N 1
ATOM 806 C CA . SER A 1 105 ? -3.675 -4.907 6.924 1.00 96.25 105 SER A CA 1
ATOM 807 C C . SER A 1 105 ? -2.934 -3.871 6.077 1.00 96.25 105 SER A C 1
ATOM 809 O O . SER A 1 105 ? -1.781 -4.092 5.711 1.00 96.25 105 SER A O 1
ATOM 811 N N . PHE A 1 106 ? -3.543 -2.707 5.826 1.00 97.19 106 PHE A N 1
ATOM 812 C CA . PHE A 1 106 ? -2.869 -1.616 5.113 1.00 97.19 106 PHE A CA 1
ATOM 813 C C . PHE A 1 106 ? -1.716 -1.016 5.923 1.00 97.19 106 PHE A C 1
ATOM 815 O O . PHE A 1 106 ? -0.662 -0.711 5.368 1.00 97.19 106 PHE A O 1
ATOM 822 N N . LEU A 1 107 ? -1.881 -0.865 7.240 1.00 98.06 107 LEU A N 1
ATOM 823 C CA . LEU A 1 107 ? -0.808 -0.392 8.120 1.00 98.06 107 LEU A CA 1
ATOM 824 C C . LEU A 1 107 ? 0.367 -1.378 8.161 1.00 98.06 107 LEU A C 1
ATOM 826 O O . LEU A 1 107 ? 1.516 -0.944 8.162 1.00 98.06 107 LEU A O 1
ATOM 830 N N . ALA A 1 108 ? 0.103 -2.685 8.147 1.00 97.44 108 ALA A N 1
ATOM 831 C CA . ALA A 1 108 ? 1.144 -3.706 8.085 1.00 97.44 108 ALA A CA 1
ATOM 832 C C . ALA A 1 108 ? 1.937 -3.652 6.764 1.00 97.44 108 ALA A C 1
ATOM 834 O O . ALA A 1 108 ? 3.166 -3.716 6.797 1.00 97.44 108 ALA A O 1
ATOM 835 N N . ASP A 1 109 ? 1.263 -3.463 5.622 1.00 96.50 109 ASP A N 1
ATOM 836 C CA . ASP A 1 109 ? 1.928 -3.279 4.322 1.00 96.50 109 ASP A CA 1
ATOM 837 C C . ASP A 1 109 ? 2.807 -2.016 4.311 1.00 96.50 109 ASP A C 1
ATOM 839 O O . ASP A 1 109 ? 3.992 -2.079 3.975 1.00 96.50 109 ASP A O 1
ATOM 843 N N . LEU A 1 110 ? 2.282 -0.881 4.791 1.00 97.31 110 LEU A N 1
ATOM 844 C CA . LEU A 1 110 ? 3.063 0.355 4.919 1.00 97.31 110 LEU A CA 1
ATOM 845 C C . LEU A 1 110 ? 4.273 0.175 5.851 1.00 97.31 110 LEU A C 1
ATOM 847 O O . LEU A 1 110 ? 5.371 0.625 5.520 1.00 97.31 110 LEU A O 1
ATOM 851 N N . ALA A 1 111 ? 4.102 -0.501 6.992 1.00 97.62 111 ALA A N 1
ATOM 852 C CA . ALA A 1 111 ? 5.191 -0.786 7.926 1.00 97.62 111 ALA A CA 1
ATOM 853 C C . ALA A 1 111 ? 6.288 -1.631 7.270 1.00 97.62 111 ALA A C 1
ATOM 855 O O . ALA A 1 111 ? 7.473 -1.346 7.460 1.00 97.62 111 ALA A O 1
ATOM 856 N N . PHE A 1 112 ? 5.907 -2.635 6.475 1.00 95.56 112 PHE A N 1
ATOM 857 C CA . PHE A 1 112 ? 6.846 -3.456 5.721 1.00 95.56 112 PHE A CA 1
ATOM 858 C C . PHE A 1 112 ? 7.667 -2.604 4.746 1.00 95.56 112 PHE A C 1
ATOM 860 O O . PHE A 1 112 ? 8.898 -2.644 4.795 1.00 95.56 112 PHE A O 1
ATOM 867 N N . VAL A 1 113 ? 7.019 -1.767 3.925 1.00 94.94 113 VAL A N 1
ATOM 868 C CA . VAL A 1 113 ? 7.722 -0.902 2.960 1.00 94.94 113 VAL A CA 1
ATOM 869 C C . VAL A 1 113 ? 8.679 0.063 3.669 1.00 94.94 113 VAL A C 1
ATOM 871 O O . VAL A 1 113 ? 9.842 0.170 3.273 1.00 94.94 113 VAL A O 1
ATOM 874 N N . VAL A 1 114 ? 8.243 0.719 4.753 1.00 96.50 114 VAL A N 1
ATOM 875 C CA . VAL A 1 114 ? 9.101 1.640 5.524 1.00 96.50 114 VAL A CA 1
ATOM 876 C C . VAL A 1 114 ? 10.274 0.899 6.168 1.00 96.50 114 VAL A C 1
ATOM 878 O O . VAL A 1 114 ? 11.404 1.387 6.134 1.00 96.50 114 VAL A O 1
ATOM 881 N N . ARG A 1 115 ? 10.054 -0.304 6.710 1.00 95.12 115 ARG A N 1
ATOM 882 C CA . ARG A 1 115 ? 11.130 -1.109 7.299 1.00 95.12 115 ARG A CA 1
ATOM 883 C C . ARG A 1 115 ? 12.178 -1.495 6.258 1.00 95.12 115 ARG A C 1
ATOM 885 O O . ARG A 1 115 ? 13.371 -1.366 6.530 1.00 95.12 115 ARG A O 1
ATOM 892 N N . VAL A 1 116 ? 11.748 -1.931 5.074 1.00 92.81 116 VAL A N 1
ATOM 893 C CA . VAL A 1 116 ? 12.650 -2.259 3.960 1.00 92.81 116 VAL A CA 1
ATOM 894 C C . VAL A 1 116 ? 13.391 -1.008 3.479 1.00 92.81 116 VAL A C 1
ATOM 896 O O . VAL A 1 116 ? 14.593 -1.075 3.234 1.00 92.81 116 VAL A O 1
ATOM 899 N N . PHE A 1 117 ? 12.729 0.152 3.428 1.00 93.00 117 PHE A N 1
ATOM 900 C CA . PHE A 1 117 ? 13.373 1.431 3.115 1.00 93.00 117 PHE A CA 1
ATOM 901 C C . PHE A 1 117 ? 14.471 1.798 4.124 1.00 93.00 117 PHE A C 1
ATOM 903 O O . PHE A 1 117 ? 15.581 2.141 3.724 1.00 93.00 117 PHE A O 1
ATOM 910 N N . MET A 1 118 ? 14.219 1.653 5.427 1.00 92.25 118 MET A N 1
ATOM 911 C CA . MET A 1 118 ? 15.239 1.886 6.458 1.00 92.25 118 MET A CA 1
ATOM 912 C C . MET A 1 118 ? 16.448 0.949 6.299 1.00 92.25 118 MET A C 1
ATOM 914 O O . MET A 1 118 ? 17.594 1.387 6.414 1.00 92.25 118 MET A O 1
ATOM 918 N N . LEU A 1 119 ? 16.211 -0.332 5.995 1.00 90.75 119 LEU A N 1
ATOM 919 C CA . LEU A 1 119 ? 17.282 -1.295 5.710 1.00 90.75 119 LEU A CA 1
ATOM 920 C C . LEU A 1 119 ? 18.052 -0.942 4.427 1.00 90.75 119 LEU A C 1
ATOM 922 O O . LEU A 1 119 ? 19.262 -1.150 4.366 1.00 90.75 119 LEU A O 1
ATOM 926 N N . CYS A 1 120 ? 17.372 -0.377 3.426 1.00 90.00 120 CYS A N 1
ATOM 927 C CA . CYS A 1 120 ? 17.991 0.122 2.200 1.00 90.00 120 CYS A CA 1
ATOM 928 C C . CYS A 1 120 ? 18.945 1.286 2.485 1.00 90.00 120 CYS A C 1
ATOM 930 O O . CYS A 1 120 ? 20.104 1.228 2.091 1.00 90.00 120 CYS A O 1
ATOM 932 N N . LEU A 1 121 ? 18.508 2.294 3.252 1.00 85.44 121 LEU A N 1
ATOM 933 C CA . LEU A 1 121 ? 19.350 3.439 3.633 1.00 85.44 121 LEU A CA 1
ATOM 934 C C . LEU A 1 121 ? 20.609 3.027 4.409 1.00 85.44 121 LEU A C 1
ATOM 936 O O . LEU A 1 121 ? 21.645 3.679 4.314 1.00 85.44 121 LEU A O 1
ATOM 940 N N . SER A 1 122 ? 20.518 1.929 5.162 1.00 78.44 122 SER A N 1
ATOM 941 C CA . SER A 1 122 ? 21.639 1.359 5.917 1.00 78.44 122 SER A CA 1
ATOM 942 C C . SER A 1 122 ? 22.703 0.730 5.002 1.00 78.44 122 SER A C 1
ATOM 944 O O . SER A 1 122 ? 23.862 0.604 5.389 1.00 78.44 122 SER A O 1
ATOM 946 N N . ASN A 1 123 ? 22.318 0.339 3.782 1.00 70.69 123 ASN A N 1
ATOM 947 C CA . ASN A 1 123 ? 23.157 -0.313 2.785 1.00 70.69 123 ASN A CA 1
ATOM 948 C C . ASN A 1 123 ? 23.394 0.649 1.608 1.00 70.69 123 ASN A C 1
ATOM 950 O O . ASN A 1 123 ? 22.716 0.586 0.589 1.00 70.69 123 ASN A O 1
ATOM 954 N N . VAL A 1 124 ? 24.395 1.524 1.749 1.00 61.22 124 VAL A N 1
ATOM 955 C CA . VAL A 1 124 ? 24.747 2.684 0.885 1.00 61.22 124 VAL A CA 1
ATOM 956 C C . VAL A 1 124 ? 25.086 2.353 -0.591 1.00 61.22 124 VAL A C 1
ATOM 958 O O . VAL A 1 124 ? 25.673 3.164 -1.300 1.00 61.22 124 VAL A O 1
ATOM 961 N N . ARG A 1 125 ? 24.789 1.147 -1.086 1.00 59.78 125 ARG A N 1
ATOM 962 C CA . ARG A 1 125 ? 25.241 0.670 -2.403 1.00 59.78 125 ARG A CA 1
ATOM 963 C C . ARG A 1 125 ? 24.285 0.970 -3.559 1.00 59.78 125 ARG A C 1
ATOM 965 O O . ARG A 1 125 ? 24.725 0.863 -4.697 1.00 59.78 125 ARG A O 1
ATOM 972 N N . ASP A 1 126 ? 23.035 1.366 -3.306 1.00 63.06 126 ASP A N 1
ATOM 973 C CA . ASP A 1 126 ? 22.077 1.660 -4.384 1.00 63.06 126 ASP A CA 1
ATOM 974 C C . ASP A 1 126 ? 21.014 2.702 -3.979 1.00 63.06 126 ASP A C 1
ATOM 976 O O . ASP A 1 126 ? 19.906 2.376 -3.545 1.00 63.06 126 ASP A O 1
ATOM 980 N N . TYR A 1 127 ? 21.357 3.987 -4.125 1.00 61.50 127 TYR A N 1
ATOM 981 C CA . TYR A 1 127 ? 20.437 5.099 -3.852 1.00 61.50 127 TYR A CA 1
ATOM 982 C C . TYR A 1 127 ? 19.159 5.040 -4.716 1.00 61.50 127 TYR A C 1
ATOM 984 O O . TYR A 1 127 ? 18.080 5.384 -4.231 1.00 61.50 127 TYR A O 1
ATOM 992 N N . GLY A 1 128 ? 19.244 4.538 -5.956 1.00 69.19 128 GLY A N 1
ATOM 993 C CA . GLY A 1 128 ? 18.102 4.468 -6.873 1.00 69.19 128 GLY A CA 1
ATOM 994 C C . GLY A 1 128 ? 17.046 3.444 -6.447 1.00 69.19 128 GLY A C 1
ATOM 995 O O . GLY A 1 128 ? 15.846 3.666 -6.629 1.00 69.19 128 GLY A O 1
ATOM 996 N N . TYR A 1 129 ? 17.466 2.337 -5.830 1.00 75.12 129 TYR A N 1
ATOM 997 C CA . TYR A 1 129 ? 16.542 1.362 -5.249 1.00 75.12 129 TYR A CA 1
ATOM 998 C C . TYR A 1 129 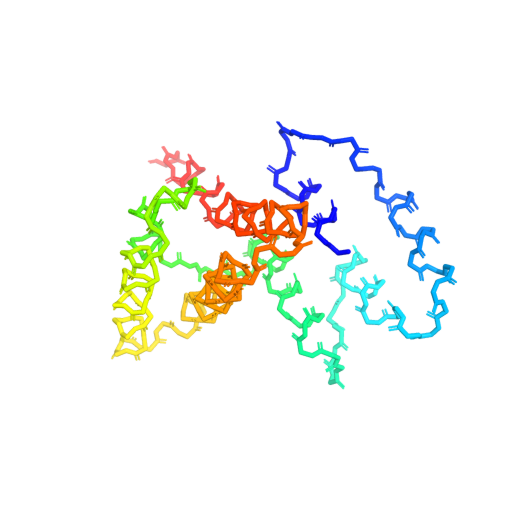? 15.807 1.922 -4.020 1.00 75.12 129 TYR A C 1
ATOM 1000 O O . TYR A 1 129 ? 14.594 1.731 -3.885 1.00 75.12 129 TYR A O 1
ATOM 1008 N N . CYS A 1 130 ? 16.493 2.681 -3.158 1.00 84.75 130 CYS A N 1
ATOM 1009 C CA . CYS A 1 130 ? 15.855 3.292 -1.990 1.00 84.75 130 CYS A CA 1
ATOM 1010 C C . CYS A 1 130 ? 14.793 4.333 -2.389 1.00 84.75 130 CYS A C 1
ATOM 1012 O O . CYS A 1 130 ? 13.726 4.387 -1.774 1.00 84.75 130 CYS A O 1
ATOM 1014 N N . ASP A 1 131 ? 15.022 5.100 -3.459 1.00 85.75 131 ASP A N 1
ATOM 1015 C CA . ASP A 1 131 ? 14.028 6.051 -3.973 1.00 85.75 131 ASP A CA 1
ATOM 1016 C C . ASP A 1 131 ? 12.758 5.360 -4.487 1.00 85.75 131 ASP A C 1
ATOM 1018 O O . ASP A 1 131 ? 11.646 5.856 -4.273 1.00 85.75 131 ASP A O 1
ATOM 1022 N N . ARG A 1 132 ? 12.883 4.170 -5.094 1.00 86.69 132 ARG A N 1
ATOM 1023 C CA . ARG A 1 132 ? 11.717 3.364 -5.496 1.00 86.69 132 ARG A CA 1
ATOM 1024 C C . ARG A 1 132 ? 10.887 2.919 -4.294 1.00 86.69 132 ARG A C 1
ATOM 1026 O O . ARG A 1 132 ? 9.663 2.957 -4.372 1.00 86.69 132 ARG A O 1
ATOM 1033 N N . LEU A 1 133 ? 11.521 2.550 -3.180 1.00 90.75 133 LEU A N 1
ATOM 1034 C CA . LEU A 1 133 ? 10.818 2.183 -1.943 1.00 90.75 133 LEU A CA 1
ATOM 1035 C C . LEU A 1 133 ? 10.096 3.385 -1.319 1.00 90.75 133 LEU A C 1
ATOM 1037 O O . LEU A 1 133 ? 8.938 3.265 -0.916 1.00 90.75 133 LEU A O 1
ATOM 1041 N N . ARG A 1 134 ? 10.732 4.565 -1.307 1.00 91.94 134 ARG A N 1
ATOM 1042 C CA . ARG A 1 134 ? 10.071 5.811 -0.884 1.00 91.94 134 ARG A CA 1
ATOM 1043 C C . ARG A 1 134 ? 8.855 6.117 -1.763 1.00 91.94 134 ARG A C 1
ATOM 1045 O O . ARG A 1 134 ? 7.778 6.407 -1.247 1.00 91.94 134 ARG A O 1
ATOM 1052 N N . SER A 1 135 ? 9.002 6.012 -3.084 1.00 91.06 135 SER A N 1
ATOM 1053 C CA . SER A 1 135 ? 7.910 6.225 -4.044 1.00 91.06 135 SER A CA 1
ATOM 1054 C C . SER A 1 135 ? 6.769 5.210 -3.874 1.00 91.06 135 SER A C 1
ATOM 1056 O O . SER A 1 135 ? 5.596 5.589 -3.903 1.00 91.06 135 SER A O 1
ATOM 1058 N N . SER A 1 136 ? 7.105 3.943 -3.626 1.00 92.06 136 SER A N 1
ATOM 1059 C CA . SER A 1 136 ? 6.172 2.844 -3.346 1.00 92.06 136 SER A CA 1
ATOM 1060 C C . SER A 1 136 ? 5.323 3.120 -2.096 1.00 92.06 136 SER A C 1
ATOM 1062 O O . SER A 1 136 ? 4.090 3.027 -2.148 1.00 92.06 136 SER A O 1
ATOM 1064 N N . TYR A 1 137 ? 5.951 3.560 -0.999 1.00 94.81 137 TYR A N 1
ATOM 1065 C CA . TYR A 1 137 ? 5.251 3.999 0.212 1.00 94.81 137 TYR A CA 1
ATOM 1066 C C . TYR A 1 137 ? 4.338 5.201 -0.062 1.00 94.81 137 TYR A C 1
ATOM 1068 O O . TYR A 1 137 ? 3.144 5.165 0.243 1.00 94.81 137 TYR A O 1
ATOM 1076 N N . LYS A 1 138 ? 4.888 6.252 -0.685 1.00 93.44 138 LYS A N 1
ATOM 1077 C CA . LYS A 1 138 ? 4.165 7.492 -0.990 1.00 93.44 138 LYS A CA 1
ATOM 1078 C C . LYS A 1 138 ? 2.909 7.214 -1.812 1.00 93.44 138 LYS A C 1
ATOM 1080 O O . LYS A 1 138 ? 1.837 7.709 -1.483 1.00 93.44 138 LYS A O 1
ATOM 1085 N N . THR A 1 139 ? 3.025 6.373 -2.835 1.00 91.75 139 THR A N 1
ATOM 1086 C CA . THR A 1 139 ? 1.913 5.969 -3.705 1.00 91.75 139 THR A CA 1
ATOM 1087 C C . THR A 1 139 ? 0.796 5.289 -2.919 1.00 91.75 139 THR A C 1
ATOM 1089 O O . THR A 1 139 ? -0.361 5.688 -3.023 1.00 91.75 139 THR A O 1
ATOM 1092 N N . ARG A 1 140 ? 1.129 4.302 -2.082 1.00 94.00 140 ARG A N 1
ATOM 1093 C CA . ARG A 1 140 ? 0.146 3.594 -1.248 1.00 94.00 140 ARG A CA 1
ATOM 1094 C C . ARG A 1 140 ? -0.553 4.518 -0.266 1.00 94.00 140 ARG A C 1
ATOM 1096 O O . ARG A 1 140 ? -1.772 4.448 -0.117 1.00 94.00 140 ARG A O 1
ATOM 1103 N N . LEU A 1 141 ? 0.203 5.398 0.390 1.00 94.19 141 LEU A N 1
ATOM 1104 C CA . LEU A 1 141 ? -0.370 6.356 1.325 1.00 94.19 141 LEU A CA 1
ATOM 1105 C C . LEU A 1 141 ? -1.269 7.375 0.611 1.00 94.19 141 LEU A C 1
ATOM 1107 O O . LEU A 1 141 ? -2.312 7.737 1.150 1.00 94.19 141 LEU A O 1
ATOM 1111 N N . LEU A 1 142 ? -0.915 7.803 -0.606 1.00 91.56 142 LEU A N 1
ATOM 1112 C CA . LEU A 1 142 ? -1.779 8.647 -1.436 1.00 91.56 142 LEU A CA 1
ATOM 1113 C C . LEU A 1 142 ? -3.084 7.944 -1.799 1.00 91.56 142 LEU A C 1
ATOM 1115 O O . LEU A 1 142 ? -4.135 8.558 -1.646 1.00 91.56 142 LEU A O 1
ATOM 1119 N N . ILE A 1 143 ? -3.039 6.670 -2.210 1.00 91.88 143 ILE A N 1
ATOM 1120 C CA . ILE A 1 143 ? -4.255 5.883 -2.469 1.00 91.88 143 ILE A CA 1
ATOM 1121 C C . ILE A 1 143 ? -5.140 5.903 -1.229 1.00 91.88 143 ILE A C 1
ATOM 1123 O O . ILE A 1 143 ? -6.285 6.338 -1.316 1.00 91.88 143 ILE A O 1
ATOM 1127 N N . LEU A 1 144 ? -4.592 5.524 -0.071 1.00 93.25 144 LEU A N 1
ATOM 1128 C CA . LEU A 1 144 ? -5.340 5.464 1.186 1.00 93.25 144 LEU A CA 1
ATOM 1129 C C . LEU A 1 144 ? -5.909 6.825 1.588 1.00 93.25 144 LEU A C 1
ATOM 1131 O O . LEU A 1 144 ? -6.977 6.874 2.174 1.00 93.25 144 LEU A O 1
ATOM 1135 N N . ARG A 1 145 ? -5.237 7.929 1.250 1.00 89.88 145 ARG A N 1
ATOM 1136 C CA . ARG A 1 145 ? -5.709 9.291 1.538 1.00 89.88 145 ARG A CA 1
ATOM 1137 C C . ARG A 1 145 ? -6.667 9.864 0.501 1.00 89.88 145 ARG A C 1
ATOM 1139 O O . ARG A 1 145 ? -7.382 10.813 0.816 1.00 89.88 145 ARG A O 1
ATOM 1146 N N . SER A 1 146 ? -6.692 9.327 -0.717 1.00 80.81 146 SER A N 1
ATOM 1147 C CA . SER A 1 146 ? -7.431 9.907 -1.847 1.00 80.81 146 SER A CA 1
ATOM 1148 C C . SER A 1 146 ? -8.933 10.043 -1.572 1.00 80.81 146 SER A C 1
ATOM 1150 O O . SER A 1 146 ? -9.539 11.043 -1.952 1.00 80.81 146 SER A O 1
ATOM 1152 N N . ARG A 1 147 ? -9.528 9.098 -0.831 1.00 69.69 147 ARG A N 1
ATOM 1153 C CA . ARG A 1 147 ? -10.967 9.107 -0.517 1.00 69.69 147 ARG A CA 1
ATOM 1154 C C . ARG A 1 147 ? -11.333 9.923 0.724 1.00 69.69 147 ARG A C 1
ATOM 1156 O O . ARG A 1 147 ? -12.513 10.191 0.925 1.00 69.69 147 ARG A O 1
ATOM 1163 N N . PHE A 1 148 ? -10.353 10.408 1.493 1.00 72.31 148 PHE A N 1
ATOM 1164 C CA . PHE A 1 148 ? -10.604 11.243 2.684 1.00 72.31 148 PHE A CA 1
ATOM 1165 C C . PHE A 1 148 ? -11.185 12.617 2.339 1.00 72.31 148 PHE A C 1
ATOM 1167 O O . PHE A 1 148 ? -11.725 13.322 3.187 1.00 72.31 148 PHE A O 1
ATOM 1174 N N . SER A 1 149 ? -11.035 13.023 1.079 1.00 54.53 149 SER A N 1
ATOM 1175 C CA . SER A 1 149 ? -11.522 14.307 0.571 1.00 54.53 149 SER A CA 1
ATOM 1176 C C . SER A 1 149 ? -12.906 14.185 -0.077 1.00 54.53 149 SER A C 1
ATOM 1178 O O . SER A 1 149 ? -13.620 15.177 -0.185 1.00 54.53 149 SER A O 1
ATOM 1180 N N . SER A 1 150 ? -13.306 12.974 -0.481 1.00 51.09 150 SER A N 1
ATOM 1181 C CA . SER A 1 150 ? -14.590 12.685 -1.139 1.00 51.09 150 SER A CA 1
ATOM 1182 C C . SER A 1 150 ? -15.748 12.542 -0.145 1.00 51.09 150 SER A C 1
ATOM 1184 O O . SER A 1 150 ? -16.903 12.713 -0.514 1.00 51.09 150 SER A O 1
ATOM 1186 N N . SER A 1 151 ? -15.450 12.261 1.124 1.00 45.66 151 SER A N 1
ATOM 1187 C CA . SER A 1 151 ? -16.414 12.063 2.215 1.00 45.66 151 SER A CA 1
ATOM 1188 C C . SER A 1 151 ? -16.958 13.369 2.828 1.00 45.66 151 SER A C 1
ATOM 1190 O O . SER A 1 151 ? -17.729 13.321 3.781 1.00 45.66 151 SER A O 1
ATOM 1192 N N . ARG A 1 152 ? -16.602 14.546 2.283 1.00 38.03 152 ARG A N 1
ATOM 1193 C CA . ARG A 1 152 ? -17.045 15.878 2.756 1.00 38.03 152 ARG A CA 1
ATOM 1194 C C . ARG A 1 152 ? -18.225 16.501 1.991 1.00 38.03 152 ARG A C 1
ATOM 1196 O O . ARG A 1 152 ? -18.453 17.698 2.117 1.00 38.03 152 ARG A O 1
ATOM 1203 N N . SER A 1 153 ? -18.980 15.724 1.218 1.00 33.16 153 SER A N 1
ATOM 1204 C CA . SER A 1 153 ? -20.208 16.209 0.563 1.00 33.16 153 SER A CA 1
ATOM 1205 C C . SER A 1 153 ? -21.415 15.344 0.924 1.00 33.16 153 SER A C 1
ATOM 1207 O O . SER A 1 153 ? -21.843 14.508 0.136 1.00 33.16 153 SER A O 1
ATOM 1209 N N . VAL A 1 154 ? -21.942 15.564 2.133 1.00 34.41 154 VAL A N 1
ATOM 1210 C CA . VAL A 1 154 ? -23.354 15.355 2.497 1.00 34.41 154 VAL A CA 1
ATOM 1211 C C . VAL A 1 154 ? -23.765 16.498 3.412 1.00 34.41 154 VAL A C 1
ATOM 1213 O O . VAL A 1 154 ? -23.013 16.747 4.383 1.00 34.41 154 VAL A O 1
#

pLDDT: mean 87.34, std 13.46, range [33.16, 98.62]

Radius of gyration: 15.82 Å; chains: 1; bounding box: 49×35×42 Å